Protein AF-A0A174J2Y8-F1 (afdb_monomer_lite)

Foldseek 3Di:
DPFDWDWDWDADPNDIDIDTHGPPPPDDPPDDDDDDDDPVPDWDADPVPRHTDDDPPPD

Structure (mmCIF, N/CA/C/O backbone):
data_AF-A0A174J2Y8-F1
#
_entry.id   AF-A0A174J2Y8-F1
#
loop_
_atom_site.group_PDB
_atom_site.id
_atom_site.type_symbol
_atom_site.label_atom_id
_atom_site.label_alt_id
_atom_site.label_comp_id
_atom_site.label_asym_id
_atom_site.label_entity_id
_atom_site.label_seq_id
_atom_site.pdbx_PDB_ins_code
_atom_site.Cartn_x
_atom_site.Cartn_y
_atom_site.Cartn_z
_atom_site.occupancy
_atom_site.B_iso_or_equiv
_atom_site.auth_seq_id
_atom_site.auth_comp_id
_atom_site.auth_asym_id
_atom_site.auth_atom_id
_atom_site.pdbx_PDB_model_num
ATOM 1 N N . MET A 1 1 ? 10.215 -15.769 -20.176 1.00 49.12 1 MET A N 1
ATOM 2 C CA . MET A 1 1 ? 11.031 -15.668 -18.948 1.00 49.12 1 MET A CA 1
ATOM 3 C C . MET A 1 1 ? 10.056 -15.570 -17.784 1.00 49.12 1 MET A C 1
ATOM 5 O O . MET A 1 1 ? 9.240 -14.665 -17.812 1.00 49.12 1 MET A O 1
ATOM 9 N N . ARG A 1 2 ? 10.040 -16.517 -16.834 1.00 53.56 2 ARG A N 1
ATOM 10 C CA . ARG A 1 2 ? 9.290 -16.336 -15.577 1.00 53.56 2 ARG A CA 1
ATOM 11 C C . ARG A 1 2 ? 10.137 -15.413 -14.703 1.00 53.56 2 ARG A C 1
ATOM 13 O O . ARG A 1 2 ? 11.193 -15.832 -14.235 1.00 53.56 2 ARG A O 1
ATOM 20 N N . GLY A 1 3 ? 9.746 -14.145 -14.638 1.00 61.41 3 GLY A N 1
ATOM 21 C CA . GLY A 1 3 ? 10.415 -13.128 -13.836 1.00 61.41 3 GLY A CA 1
ATOM 22 C C . GLY A 1 3 ? 10.325 -13.482 -12.358 1.00 61.41 3 GLY A C 1
ATOM 23 O O . GLY A 1 3 ? 9.294 -13.964 -11.90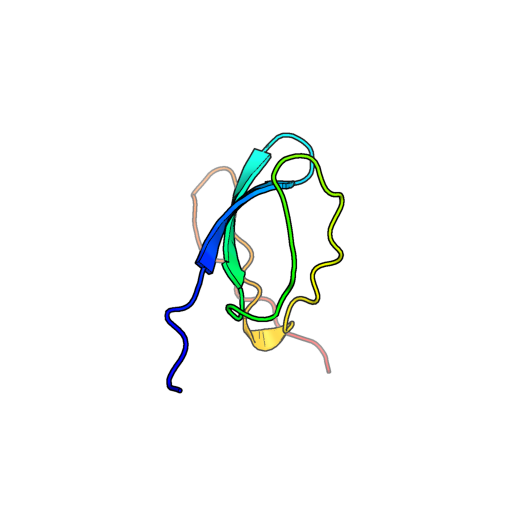7 1.00 61.41 3 GLY A O 1
ATOM 24 N N . LYS A 1 4 ? 11.422 -13.311 -11.621 1.00 76.94 4 LYS A N 1
ATOM 25 C CA . LYS A 1 4 ? 11.394 -13.327 -10.158 1.00 76.94 4 LYS A CA 1
ATOM 26 C C . LYS A 1 4 ? 10.719 -12.034 -9.715 1.00 76.94 4 LYS A C 1
ATOM 28 O O . LYS A 1 4 ? 11.209 -10.974 -10.094 1.00 76.94 4 LYS A O 1
ATOM 33 N N . ASP A 1 5 ? 9.645 -12.115 -8.944 1.00 84.06 5 ASP A N 1
ATOM 34 C CA . ASP A 1 5 ? 9.023 -10.910 -8.404 1.00 84.06 5 ASP A CA 1
ATOM 35 C C . ASP A 1 5 ? 10.029 -10.112 -7.561 1.00 84.06 5 ASP A C 1
ATOM 37 O O . ASP A 1 5 ? 10.936 -10.673 -6.930 1.00 84.06 5 ASP A O 1
ATOM 41 N N . LEU A 1 6 ? 9.872 -8.791 -7.550 1.00 83.69 6 LEU A N 1
ATOM 42 C CA . LEU A 1 6 ? 10.709 -7.895 -6.770 1.00 83.69 6 LEU A CA 1
ATOM 43 C C . LEU A 1 6 ? 10.049 -7.631 -5.415 1.00 83.69 6 LEU A C 1
ATOM 45 O O . LEU A 1 6 ? 8.988 -7.016 -5.346 1.00 83.69 6 LEU A O 1
ATOM 49 N N . LEU A 1 7 ? 10.696 -8.047 -4.325 1.00 87.19 7 LEU A N 1
ATOM 50 C CA . LEU A 1 7 ? 10.304 -7.615 -2.984 1.00 87.19 7 LEU A CA 1
ATOM 51 C C . LEU A 1 7 ? 10.878 -6.219 -2.722 1.00 87.19 7 LEU A C 1
ATOM 53 O O . LEU A 1 7 ? 12.088 -6.064 -2.555 1.00 87.19 7 LEU A O 1
ATOM 57 N N . VAL A 1 8 ? 10.009 -5.216 -2.643 1.00 87.56 8 VAL A N 1
ATOM 58 C CA . VAL A 1 8 ? 10.389 -3.828 -2.360 1.00 87.56 8 VAL A CA 1
ATOM 59 C C . VAL A 1 8 ? 9.991 -3.418 -0.950 1.00 87.56 8 VAL A C 1
ATOM 61 O O . VAL A 1 8 ? 9.005 -3.896 -0.391 1.00 87.56 8 VAL A O 1
ATOM 64 N N . THR A 1 9 ? 10.770 -2.506 -0.371 1.00 91.50 9 THR A N 1
ATOM 65 C CA . THR A 1 9 ? 10.430 -1.803 0.872 1.00 91.50 9 THR A CA 1
ATOM 66 C C . THR A 1 9 ? 10.210 -0.333 0.543 1.00 91.50 9 THR A C 1
ATOM 68 O O . THR A 1 9 ? 11.049 0.267 -0.122 1.00 91.50 9 THR A O 1
ATOM 71 N N . PHE A 1 10 ? 9.112 0.244 1.018 1.00 89.19 10 PHE A N 1
ATOM 72 C CA . PHE A 1 10 ? 8.755 1.644 0.789 1.00 89.19 10 PHE A CA 1
ATOM 73 C C . PHE A 1 10 ? 8.235 2.288 2.078 1.00 89.19 10 PHE A C 1
ATOM 75 O O . PHE A 1 10 ? 8.002 1.603 3.077 1.00 89.19 10 PHE A O 1
ATOM 82 N N . SER A 1 11 ? 8.107 3.614 2.068 1.00 90.62 11 SER A N 1
ATOM 83 C CA . SER A 1 11 ? 7.475 4.375 3.147 1.00 90.62 11 SER A CA 1
ATOM 84 C C . SER A 1 11 ? 6.056 4.748 2.729 1.00 90.62 11 SER A C 1
ATOM 86 O O . SER A 1 11 ? 5.867 5.304 1.648 1.00 90.62 11 SER A O 1
ATOM 88 N N . LEU A 1 12 ? 5.074 4.450 3.572 1.00 86.88 12 LEU A N 1
ATOM 89 C CA . LEU A 1 12 ? 3.677 4.833 3.410 1.00 86.88 12 LEU A CA 1
ATOM 90 C C . LEU A 1 12 ? 3.266 5.649 4.631 1.00 86.88 12 LEU A C 1
ATOM 92 O O . LEU A 1 12 ? 3.237 5.126 5.738 1.00 86.88 12 LEU A O 1
ATOM 96 N N . ALA A 1 13 ? 2.980 6.938 4.435 1.00 87.12 13 ALA A N 1
ATOM 97 C CA . ALA A 1 13 ? 2.631 7.858 5.524 1.00 87.12 13 ALA A CA 1
ATOM 98 C C . ALA A 1 13 ? 3.645 7.870 6.697 1.00 87.12 13 ALA A C 1
ATOM 100 O O . ALA A 1 13 ? 3.273 8.095 7.842 1.00 87.12 13 ALA A O 1
ATOM 101 N N . GLY A 1 14 ? 4.933 7.637 6.412 1.00 89.00 14 GLY A N 1
ATOM 102 C CA . GLY A 1 14 ? 5.997 7.570 7.423 1.00 89.00 14 GLY A CA 1
ATOM 103 C C . GLY A 1 14 ? 6.254 6.167 7.979 1.00 89.00 14 GLY A C 1
ATOM 104 O O . GLY A 1 14 ? 7.308 5.944 8.573 1.00 89.00 14 GLY A O 1
ATOM 105 N N . GLU A 1 15 ? 5.362 5.212 7.720 1.00 90.44 15 GLU A N 1
ATOM 106 C CA . GLU A 1 15 ? 5.508 3.821 8.138 1.00 90.44 15 GLU A CA 1
ATOM 107 C C . GLU A 1 15 ? 6.198 2.968 7.076 1.00 90.44 15 GLU A C 1
ATOM 109 O O . GLU A 1 15 ? 5.995 3.127 5.871 1.00 90.44 15 GLU A O 1
ATOM 114 N N . ARG A 1 16 ? 7.028 2.021 7.520 1.00 92.44 16 ARG A N 1
ATOM 115 C CA . ARG A 1 16 ? 7.748 1.128 6.607 1.00 92.44 16 ARG A CA 1
ATOM 116 C C . ARG A 1 16 ? 6.842 -0.024 6.174 1.00 92.44 16 ARG A C 1
ATOM 118 O O . ARG A 1 16 ? 6.462 -0.857 6.990 1.00 92.44 16 ARG A O 1
ATOM 125 N N . ALA A 1 17 ? 6.595 -0.128 4.874 1.00 90.50 17 ALA A N 1
ATOM 126 C CA . ALA A 1 17 ? 5.786 -1.175 4.261 1.00 90.50 17 ALA A CA 1
ATOM 127 C C . ALA A 1 17 ? 6.595 -1.991 3.240 1.00 90.50 17 ALA A C 1
ATOM 129 O O . ALA A 1 17 ? 7.695 -1.607 2.826 1.00 90.50 17 ALA A O 1
ATOM 130 N N . ARG A 1 18 ? 6.058 -3.150 2.845 1.00 91.00 18 ARG A N 1
ATOM 131 C CA . ARG A 1 18 ? 6.643 -4.024 1.821 1.00 91.00 18 ARG A CA 1
ATOM 132 C C . ARG A 1 18 ? 5.598 -4.404 0.786 1.00 91.00 18 ARG A C 1
ATOM 134 O O . ARG A 1 18 ? 4.449 -4.641 1.141 1.00 91.00 18 ARG A O 1
ATOM 141 N N . ALA A 1 19 ? 6.017 -4.493 -0.469 1.00 87.88 19 ALA A N 1
ATOM 142 C CA . ALA A 1 19 ? 5.186 -4.963 -1.571 1.00 87.88 19 ALA A CA 1
ATOM 143 C C . ALA A 1 19 ? 5.987 -5.897 -2.472 1.00 87.88 19 ALA A C 1
ATOM 145 O O . ALA A 1 19 ? 7.217 -5.849 -2.511 1.00 87.88 19 ALA A O 1
ATOM 146 N N . ILE A 1 20 ? 5.263 -6.747 -3.187 1.00 88.56 20 ILE A N 1
ATOM 147 C CA . ILE A 1 20 ? 5.804 -7.573 -4.255 1.00 88.56 20 ILE A CA 1
ATOM 148 C C . ILE A 1 20 ? 5.386 -6.905 -5.559 1.00 88.56 20 ILE A C 1
ATOM 150 O O . ILE A 1 20 ? 4.199 -6.669 -5.773 1.00 88.56 20 ILE A O 1
ATOM 154 N N . LEU A 1 21 ? 6.361 -6.568 -6.394 1.00 84.56 21 LEU A N 1
ATOM 155 C CA . LEU A 1 21 ? 6.134 -5.967 -7.700 1.00 84.56 21 LEU A CA 1
ATOM 156 C C . LEU A 1 21 ? 6.518 -6.944 -8.801 1.00 84.56 21 LEU A C 1
ATOM 158 O O . LEU A 1 21 ? 7.432 -7.757 -8.635 1.00 84.56 21 LEU A O 1
ATOM 162 N N . ASP A 1 22 ? 5.857 -6.809 -9.947 1.00 84.38 22 ASP A N 1
ATOM 163 C CA . ASP A 1 22 ? 6.322 -7.460 -11.163 1.00 84.38 22 ASP A CA 1
ATOM 164 C C . ASP A 1 22 ? 7.747 -6.981 -11.481 1.00 84.38 22 ASP A C 1
ATOM 166 O O . ASP A 1 22 ? 8.081 -5.802 -11.318 1.00 84.38 22 ASP A O 1
ATOM 170 N N . ILE A 1 23 ? 8.600 -7.890 -11.952 1.00 81.00 23 ILE A N 1
ATOM 171 C CA . ILE A 1 23 ? 9.977 -7.570 -12.338 1.00 81.00 23 ILE A CA 1
ATOM 172 C C . ILE A 1 23 ? 10.043 -6.495 -13.435 1.00 81.00 23 ILE A C 1
A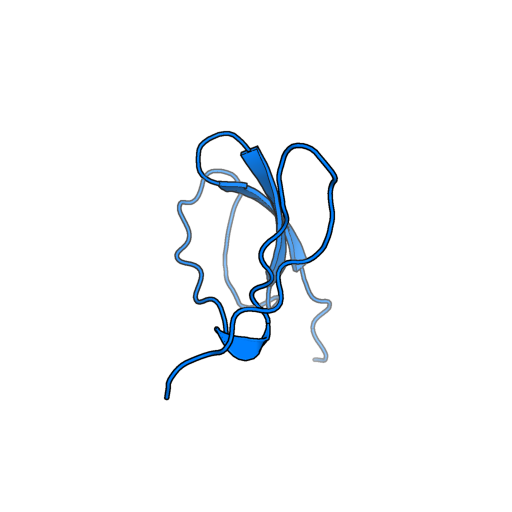TOM 174 O O . ILE A 1 23 ? 11.061 -5.820 -13.578 1.00 81.00 23 ILE A O 1
ATOM 178 N N . THR A 1 24 ? 8.970 -6.316 -14.210 1.00 82.56 24 THR A N 1
ATOM 179 C CA . THR A 1 24 ? 8.876 -5.299 -15.260 1.00 82.56 24 THR A CA 1
ATOM 180 C C . THR A 1 24 ? 8.420 -3.935 -14.751 1.00 82.56 24 THR A C 1
ATOM 182 O O . THR A 1 24 ? 8.343 -3.011 -15.554 1.00 82.56 24 THR A O 1
ATOM 185 N N . ALA A 1 25 ? 8.120 -3.777 -13.455 1.00 80.25 25 ALA A N 1
ATOM 186 C CA . ALA A 1 25 ? 7.611 -2.524 -12.890 1.00 80.25 25 ALA A CA 1
ATOM 187 C C . ALA A 1 25 ? 8.586 -1.338 -13.034 1.00 80.25 25 ALA A C 1
ATOM 189 O O . ALA A 1 25 ? 8.164 -0.196 -12.903 1.00 80.25 25 ALA A O 1
ATOM 190 N N . GLY A 1 26 ? 9.869 -1.588 -13.334 1.00 82.88 26 GLY A N 1
ATOM 191 C CA . GLY A 1 26 ? 10.821 -0.537 -13.708 1.00 82.88 26 GLY A CA 1
ATOM 192 C C . GLY A 1 26 ? 11.068 0.508 -12.617 1.00 82.88 26 GLY A C 1
ATOM 193 O O . GLY A 1 26 ? 11.314 1.662 -12.943 1.00 82.88 26 GLY A O 1
ATOM 194 N N . VAL A 1 27 ? 10.982 0.115 -11.343 1.00 85.38 27 VAL A N 1
ATOM 195 C CA . VAL A 1 27 ? 11.121 1.012 -10.186 1.00 85.38 27 VAL A CA 1
ATOM 196 C C . VAL A 1 27 ? 12.538 1.003 -9.606 1.00 85.38 27 VAL A C 1
ATOM 198 O O . VAL A 1 27 ? 13.189 -0.045 -9.540 1.00 85.38 27 VAL A O 1
ATOM 201 N N . ALA A 1 28 ? 12.999 2.157 -9.128 1.00 86.94 28 ALA A N 1
ATOM 202 C CA . ALA A 1 28 ? 14.265 2.344 -8.431 1.00 86.94 28 ALA A CA 1
ATOM 203 C C . ALA A 1 28 ? 14.067 2.886 -7.003 1.00 86.94 28 ALA A C 1
ATOM 205 O O . ALA A 1 28 ? 13.004 3.369 -6.612 1.00 86.94 28 ALA A O 1
ATOM 206 N N . ALA A 1 29 ? 15.113 2.789 -6.179 1.00 87.75 29 ALA A N 1
ATOM 207 C CA . ALA A 1 29 ? 15.080 3.330 -4.825 1.00 87.75 29 ALA A CA 1
ATOM 208 C C . ALA A 1 29 ? 15.005 4.865 -4.857 1.00 87.75 29 ALA A C 1
ATOM 210 O O . ALA A 1 29 ? 15.872 5.515 -5.438 1.00 87.75 29 ALA A O 1
ATOM 211 N N . GLY A 1 30 ? 14.003 5.427 -4.180 1.00 89.25 30 GLY A N 1
ATOM 212 C CA . GLY A 1 30 ? 13.739 6.868 -4.155 1.00 89.25 30 GLY A CA 1
ATOM 213 C C . GLY A 1 30 ? 12.602 7.306 -5.079 1.00 89.25 30 GLY A C 1
ATOM 214 O O . GLY A 1 30 ? 12.123 8.427 -4.928 1.00 89.25 30 GLY A O 1
ATOM 215 N N . ASP A 1 31 ? 12.130 6.426 -5.963 1.00 89.44 31 ASP A N 1
ATOM 216 C CA . ASP A 1 31 ? 10.971 6.713 -6.801 1.00 89.44 31 ASP A CA 1
ATOM 217 C C . ASP A 1 31 ? 9.694 6.809 -5.958 1.00 89.44 31 ASP A C 1
ATOM 219 O O . ASP A 1 31 ? 9.465 6.027 -5.029 1.00 89.44 31 ASP A O 1
ATOM 223 N N . ALA A 1 32 ? 8.83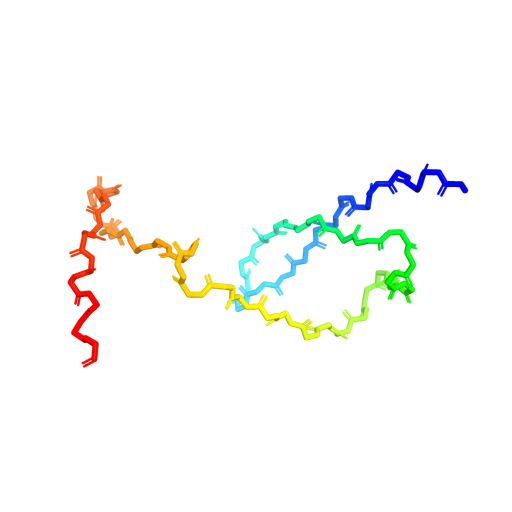3 7.758 -6.321 1.00 87.00 32 ALA A N 1
ATOM 224 C CA . ALA A 1 32 ? 7.445 7.743 -5.892 1.00 87.00 32 ALA A CA 1
ATOM 225 C C . ALA A 1 32 ? 6.669 6.769 -6.788 1.00 87.00 32 ALA A C 1
ATOM 227 O O . ALA A 1 32 ? 6.778 6.829 -8.012 1.00 87.00 32 ALA A O 1
ATOM 228 N N . VAL A 1 33 ? 5.884 5.882 -6.180 1.00 82.56 33 VAL A N 1
ATOM 229 C CA . VAL A 1 33 ? 5.094 4.870 -6.891 1.00 82.56 33 VAL A CA 1
ATOM 230 C C . VAL A 1 33 ? 3.629 4.976 -6.491 1.00 82.56 33 VAL A C 1
ATOM 232 O O . VAL A 1 33 ? 3.313 5.214 -5.325 1.00 82.56 33 VAL A O 1
ATOM 235 N N . GLU A 1 34 ? 2.732 4.778 -7.451 1.00 85.00 34 GLU A N 1
ATOM 236 C CA . GLU A 1 34 ? 1.306 4.624 -7.176 1.00 85.00 34 GLU A CA 1
ATOM 237 C C . GLU A 1 34 ? 0.997 3.155 -6.887 1.00 85.00 34 GLU A C 1
ATOM 239 O O . GLU A 1 34 ? 1.430 2.253 -7.606 1.00 85.00 34 GLU A O 1
ATOM 244 N N . LEU A 1 35 ? 0.240 2.908 -5.820 1.00 79.75 35 LEU A N 1
ATOM 245 C CA . LEU A 1 35 ? -0.203 1.573 -5.440 1.00 79.75 35 LEU A CA 1
ATOM 246 C C . LEU A 1 35 ? -1.721 1.511 -5.546 1.00 79.75 35 LEU A C 1
ATOM 248 O O . LEU A 1 35 ? -2.429 2.300 -4.925 1.00 79.75 35 LEU A O 1
ATOM 252 N N . THR A 1 36 ? -2.218 0.540 -6.306 1.00 84.88 36 THR A N 1
ATOM 253 C CA . THR A 1 36 ? -3.640 0.190 -6.304 1.00 84.88 36 THR A CA 1
ATOM 254 C C . THR A 1 36 ? -3.853 -0.948 -5.316 1.00 84.88 36 THR A C 1
ATOM 256 O O . THR A 1 36 ? -3.226 -2.000 -5.436 1.00 84.88 36 THR A O 1
ATOM 259 N N . LEU A 1 37 ? -4.727 -0.736 -4.334 1.00 85.50 37 LEU A N 1
ATOM 260 C CA . LEU A 1 37 ? -5.105 -1.761 -3.366 1.00 85.50 37 LEU A CA 1
ATOM 261 C C . LEU A 1 37 ? -6.412 -2.411 -3.807 1.00 85.50 37 LEU A C 1
ATOM 263 O O . LEU A 1 37 ? -7.398 -1.714 -4.029 1.00 85.50 37 LEU A O 1
ATOM 267 N N . GLU A 1 38 ? -6.423 -3.739 -3.900 1.00 88.75 38 GLU A N 1
ATOM 268 C CA . GLU A 1 38 ? -7.657 -4.503 -4.081 1.00 88.75 38 GLU A CA 1
ATOM 269 C C . GLU A 1 38 ? -8.475 -4.420 -2.782 1.00 88.75 38 GLU A C 1
ATOM 271 O O . GLU A 1 38 ? -8.028 -4.971 -1.769 1.00 88.75 38 GLU A O 1
ATOM 276 N N . PRO A 1 39 ? -9.655 -3.767 -2.767 1.00 86.81 39 PRO A N 1
ATOM 277 C CA . PRO A 1 39 ? -10.398 -3.515 -1.532 1.00 86.81 39 PRO A CA 1
ATOM 278 C C . PRO A 1 39 ? -10.724 -4.789 -0.751 1.00 86.81 39 PRO A C 1
ATOM 280 O O . PRO A 1 39 ? -10.710 -4.787 0.476 1.00 86.81 39 PRO A O 1
ATOM 283 N N . ARG A 1 40 ? -10.939 -5.912 -1.450 1.00 88.69 40 ARG A N 1
ATOM 284 C CA . ARG A 1 40 ? -11.215 -7.222 -0.837 1.00 88.69 40 ARG A CA 1
ATOM 285 C C . ARG A 1 40 ? -10.042 -7.791 -0.032 1.00 88.69 40 ARG A C 1
ATOM 287 O O . ARG A 1 40 ? -10.236 -8.734 0.731 1.00 88.69 40 ARG A O 1
ATOM 294 N N . LEU A 1 41 ? -8.834 -7.273 -0.245 1.00 89.06 41 LEU A N 1
ATOM 295 C CA . LEU A 1 41 ? -7.604 -7.676 0.438 1.00 89.06 41 LEU A CA 1
ATOM 296 C C . LEU A 1 41 ? -7.126 -6.622 1.447 1.00 89.06 41 LEU A C 1
ATOM 298 O O . LEU A 1 41 ? -6.040 -6.765 2.009 1.00 89.06 41 LEU A O 1
ATOM 302 N N . VAL A 1 42 ? -7.922 -5.576 1.686 1.00 89.38 42 VAL A N 1
ATOM 303 C CA . VAL A 1 42 ? -7.663 -4.582 2.727 1.00 89.38 42 VAL A CA 1
ATOM 304 C C . VAL A 1 42 ? -8.333 -5.039 4.019 1.00 89.38 42 VAL A C 1
ATOM 306 O O . VAL A 1 42 ? -9.527 -5.327 4.052 1.00 89.38 42 VAL A O 1
ATOM 309 N N . TYR A 1 43 ? -7.550 -5.098 5.094 1.00 89.94 43 TYR A N 1
ATOM 310 C CA . TYR A 1 43 ? -8.013 -5.500 6.418 1.00 89.94 43 TYR A CA 1
ATOM 311 C C . TYR A 1 43 ? -7.774 -4.372 7.413 1.00 89.94 43 TYR A C 1
ATOM 313 O O . TYR A 1 43 ? -6.701 -3.766 7.424 1.00 89.94 43 TYR A O 1
ATOM 321 N N . PHE A 1 44 ? -8.762 -4.125 8.266 1.00 91.12 44 PHE A N 1
ATOM 322 C CA . PHE A 1 44 ? -8.682 -3.134 9.331 1.00 91.12 44 PHE A CA 1
ATOM 323 C C . PHE A 1 44 ? -8.494 -3.833 10.672 1.00 91.12 44 PHE A C 1
ATOM 325 O O . PHE A 1 44 ? -9.014 -4.928 10.892 1.00 91.12 44 PHE A O 1
ATOM 332 N N . PHE A 1 45 ? -7.740 -3.195 11.558 1.00 92.81 45 PHE A N 1
ATOM 333 C CA . PHE A 1 45 ? -7.432 -3.720 12.880 1.00 92.81 45 PHE A CA 1
ATOM 334 C C . PHE A 1 45 ? -7.657 -2.634 13.923 1.00 92.81 45 PHE A C 1
ATOM 336 O O . PHE A 1 45 ? -7.352 -1.464 13.685 1.00 92.81 45 PHE A O 1
ATOM 343 N N . ASP A 1 46 ? -8.188 -3.038 15.069 1.00 93.88 46 ASP A N 1
ATOM 344 C CA . ASP A 1 46 ? -8.278 -2.199 16.252 1.00 93.88 46 ASP A CA 1
ATOM 345 C C . ASP A 1 46 ? -6.855 -1.909 16.776 1.00 93.88 46 ASP A C 1
ATOM 347 O O . ASP A 1 46 ? -6.084 -2.850 16.993 1.00 93.88 46 ASP A O 1
ATOM 351 N N . PRO A 1 47 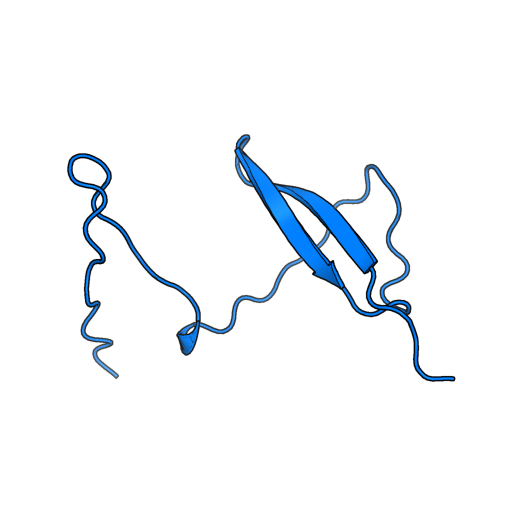? -6.465 -0.635 16.956 1.00 91.62 47 PRO A N 1
ATOM 352 C CA . PRO A 1 47 ? -5.096 -0.280 17.325 1.00 91.62 47 PRO A CA 1
ATOM 353 C C . PRO A 1 47 ? -4.742 -0.591 18.788 1.00 91.62 47 PRO A C 1
ATOM 355 O O . PRO A 1 47 ? -3.558 -0.678 19.107 1.00 91.62 47 PRO A O 1
ATOM 358 N N . GLU A 1 48 ? -5.725 -0.748 19.678 1.00 95.69 48 GLU A N 1
ATOM 359 C CA . GLU A 1 48 ? -5.497 -1.024 21.102 1.00 95.69 48 GLU A CA 1
ATOM 360 C C . GLU A 1 48 ? -5.352 -2.526 21.365 1.00 95.69 48 GLU A C 1
ATOM 362 O O . GLU A 1 48 ? -4.521 -2.958 22.164 1.00 95.69 48 GLU A O 1
ATOM 367 N N . THR A 1 49 ? -6.158 -3.332 20.676 1.00 95.19 49 THR A N 1
ATOM 368 C CA . THR A 1 49 ? -6.279 -4.779 20.905 1.00 95.19 49 THR A CA 1
ATOM 369 C C . THR A 1 49 ? -5.613 -5.623 19.821 1.00 95.19 49 THR A C 1
ATOM 371 O O . THR A 1 49 ? -5.340 -6.803 20.043 1.00 95.19 49 THR A O 1
ATOM 374 N N . GLY A 1 50 ? -5.368 -5.051 18.638 1.00 93.38 50 GLY A N 1
ATOM 375 C CA . GLY A 1 50 ? -4.893 -5.774 17.457 1.00 93.38 50 GLY A CA 1
ATOM 376 C C . GLY A 1 50 ? -5.942 -6.703 16.837 1.00 93.38 50 GLY A C 1
ATOM 377 O O . GLY A 1 50 ? -5.609 -7.494 15.951 1.00 93.38 50 GLY A O 1
ATOM 378 N N . ALA A 1 51 ? -7.197 -6.649 17.292 1.00 94.62 51 ALA A N 1
ATOM 379 C CA . ALA A 1 51 ? -8.267 -7.474 16.754 1.00 94.62 51 ALA A CA 1
ATOM 380 C C . ALA A 1 51 ? -8.624 -7.035 15.331 1.00 94.62 51 ALA A C 1
ATOM 382 O O . ALA A 1 51 ? -8.716 -5.844 15.033 1.00 94.62 51 ALA A O 1
ATOM 383 N N . ARG A 1 52 ? -8.850 -8.007 14.442 1.00 92.12 52 ARG A N 1
ATOM 384 C CA . ARG A 1 52 ? -9.349 -7.727 13.096 1.00 92.12 52 ARG A CA 1
ATOM 385 C C . ARG A 1 52 ? -10.776 -7.191 13.186 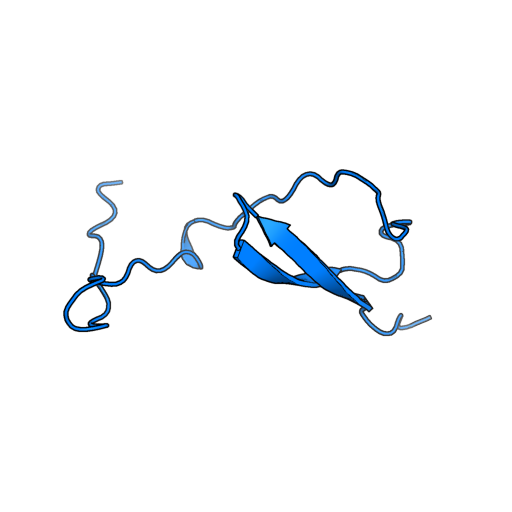1.00 92.12 52 ARG A C 1
ATOM 387 O O . ARG A 1 52 ? -11.630 -7.811 13.813 1.00 92.12 52 ARG A O 1
ATOM 394 N N . LEU A 1 53 ? -11.021 -6.071 12.518 1.00 91.19 53 LEU A N 1
ATOM 395 C CA . LEU A 1 53 ? -12.345 -5.498 12.340 1.00 91.19 53 LEU A CA 1
ATOM 396 C C . LEU A 1 53 ? -12.958 -6.094 11.072 1.00 91.19 53 LEU A C 1
ATOM 398 O O . LEU A 1 53 ? -12.442 -5.898 9.968 1.00 91.19 53 LEU A O 1
ATOM 402 N N . ASP A 1 54 ? -14.056 -6.826 11.223 1.00 83.12 54 ASP A N 1
ATOM 403 C CA . ASP A 1 54 ? -14.847 -7.268 10.082 1.00 83.12 54 ASP A CA 1
ATOM 404 C C . ASP A 1 54 ? -15.678 -6.081 9.595 1.00 83.12 54 ASP A C 1
ATOM 406 O O . ASP A 1 54 ? -16.726 -5.749 10.144 1.00 83.12 54 ASP A O 1
ATOM 410 N N . ALA A 1 55 ? -15.158 -5.384 8.586 1.00 66.38 55 ALA A N 1
ATOM 411 C CA . ALA A 1 55 ? -15.922 -4.366 7.890 1.00 66.38 55 ALA A CA 1
ATOM 412 C C . ALA A 1 55 ? -17.035 -5.065 7.098 1.00 66.38 55 ALA A C 1
ATOM 414 O O . ALA A 1 55 ? -16.764 -5.763 6.118 1.00 66.38 55 ALA A O 1
ATOM 415 N N . GLU A 1 56 ? -18.290 -4.888 7.511 1.00 58.38 56 GLU A N 1
ATOM 416 C CA . GLU A 1 56 ? -19.422 -5.137 6.625 1.00 58.38 56 GLU A CA 1
ATOM 417 C C . GLU A 1 56 ? -19.298 -4.132 5.474 1.00 58.38 56 GLU A C 1
ATOM 419 O O . GLU A 1 56 ? -19.536 -2.934 5.634 1.00 58.38 56 GLU A O 1
ATOM 424 N N . VAL A 1 57 ? -18.814 -4.597 4.320 1.00 54.78 57 VAL A N 1
ATOM 425 C CA . VAL A 1 57 ? -18.800 -3.793 3.100 1.00 54.78 57 VAL A CA 1
ATOM 426 C C . VAL A 1 57 ? -20.256 -3.674 2.669 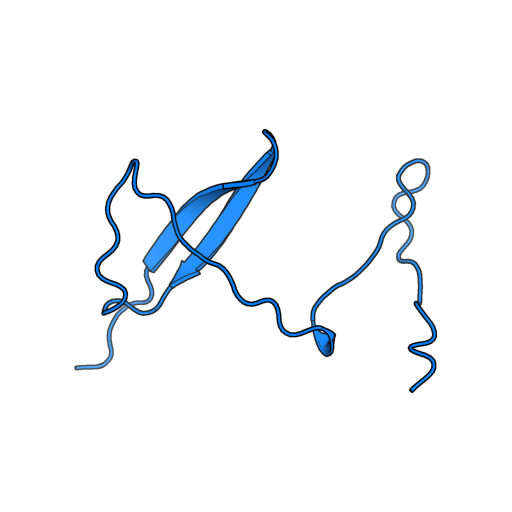1.00 54.78 57 VAL A C 1
ATOM 428 O O . VAL A 1 57 ? -20.772 -4.551 1.978 1.00 54.78 57 VAL A O 1
ATOM 431 N N . ALA A 1 58 ? -20.939 -2.629 3.137 1.00 47.97 58 ALA A N 1
ATOM 432 C CA . ALA A 1 58 ? -22.207 -2.211 2.563 1.00 47.97 58 ALA A CA 1
ATOM 433 C C . ALA A 1 58 ? -21.949 -1.948 1.071 1.00 47.97 58 ALA A C 1
ATOM 435 O O . ALA A 1 58 ? -21.195 -1.037 0.722 1.00 47.97 58 ALA A O 1
ATOM 436 N N . GLY A 1 59 ? -22.454 -2.858 0.235 1.00 45.28 59 GLY A N 1
ATOM 437 C CA . GLY A 1 59 ? -22.299 -2.837 -1.219 1.00 45.28 59 GLY A CA 1
ATOM 438 C C . GLY A 1 59 ? -23.064 -1.716 -1.900 1.00 45.28 59 GLY A C 1
ATOM 439 O O . GLY A 1 59 ? -23.971 -1.129 -1.268 1.00 45.28 59 GLY A O 1
#

Secondary structure (DSSP, 8-state):
--PPPEEEEEEETTEEEEEEE-GGG---TT--------GGG--EE-TTT-PEE------

Radius of gyration: 15.15 Å; chains: 1; bounding box: 37×24×40 Å

Organism: Flavonifractor plautii (NCBI:txid292800)

pLDDT: mean 83.35, std 12.27, range [45.28, 95.69]

Sequence (59 aa):
MRGKDLLVTFSLAGERARAILDITAGVAAGDAVELTLEPRLVYFFDPETGARLDAEVAG

InterPro domains:
  IPR008995 Molybdate/tungstate binding, C-terminal [SSF50331] (2-53)